Protein AF-A0A9D9VQ65-F1 (afdb_monomer_lite)

Structure (mmCIF, N/CA/C/O backbone):
data_AF-A0A9D9VQ65-F1
#
_entry.id   AF-A0A9D9VQ65-F1
#
loop_
_atom_site.group_PDB
_atom_site.id
_atom_site.type_symbol
_atom_site.label_atom_id
_atom_site.label_alt_id
_atom_site.label_comp_id
_atom_site.label_asym_id
_atom_site.label_entity_id
_atom_site.label_seq_id
_atom_site.pdbx_PDB_ins_code
_atom_site.Cartn_x
_atom_site.Cartn_y
_atom_site.Cartn_z
_atom_site.occupancy
_atom_site.B_iso_or_equiv
_atom_site.auth_seq_id
_atom_site.auth_comp_id
_atom_site.auth_asym_id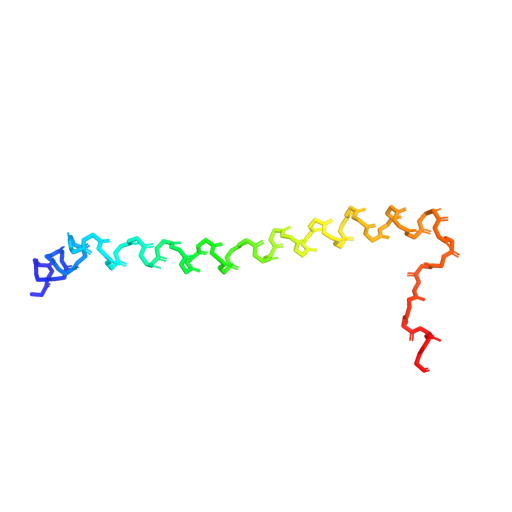
_atom_site.auth_atom_id
_atom_site.pdbx_PDB_model_num
ATOM 1 N N . MET A 1 1 ? -20.417 -7.397 22.886 1.00 71.00 1 MET A N 1
ATOM 2 C CA . MET A 1 1 ? -19.351 -7.552 21.869 1.00 71.00 1 MET A CA 1
ATOM 3 C C . MET A 1 1 ? -19.399 -6.518 20.746 1.00 71.00 1 MET A C 1
ATOM 5 O O . MET A 1 1 ? -18.490 -5.707 20.682 1.00 71.00 1 MET A O 1
ATOM 9 N N . PHE A 1 2 ? -20.416 -6.479 19.869 1.00 79.38 2 PHE A N 1
ATOM 10 C CA . PHE A 1 2 ? -20.429 -5.523 18.736 1.00 79.38 2 PHE A CA 1
ATOM 11 C C . PHE A 1 2 ? -20.406 -4.041 19.158 1.00 79.38 2 PHE A C 1
ATOM 13 O O . PHE A 1 2 ? -19.690 -3.243 18.558 1.00 79.38 2 PHE A O 1
ATOM 20 N N . ASN A 1 3 ? -21.122 -3.675 20.226 1.00 84.31 3 ASN A N 1
ATOM 21 C CA . ASN A 1 3 ? -21.100 -2.305 20.757 1.00 84.31 3 ASN A CA 1
ATOM 22 C C . ASN A 1 3 ? -19.754 -1.942 21.408 1.00 84.31 3 ASN A C 1
ATOM 24 O O . ASN A 1 3 ? -19.291 -0.816 21.267 1.00 84.31 3 ASN A O 1
ATOM 28 N N . GLU A 1 4 ? -19.096 -2.900 22.065 1.00 81.19 4 GLU A N 1
ATOM 29 C CA . GLU A 1 4 ? -17.768 -2.714 22.670 1.00 81.19 4 GLU A CA 1
ATOM 30 C C . GLU A 1 4 ? -16.676 -2.624 21.601 1.00 81.19 4 GLU A C 1
ATOM 32 O O . GLU A 1 4 ? -15.773 -1.801 21.709 1.00 81.19 4 GLU A O 1
ATOM 37 N N . PHE A 1 5 ? -16.791 -3.406 20.526 1.00 84.00 5 PHE A N 1
ATOM 38 C CA . PHE A 1 5 ? -15.902 -3.328 19.370 1.00 84.00 5 PHE A CA 1
ATOM 39 C C . PHE A 1 5 ? -16.055 -1.994 18.629 1.00 84.00 5 PHE A C 1
ATOM 41 O O . PHE A 1 5 ? -15.062 -1.356 18.288 1.00 84.00 5 PHE A O 1
ATOM 48 N N . LYS A 1 6 ? -17.290 -1.508 18.453 1.00 82.69 6 LYS A N 1
ATOM 49 C CA . LYS A 1 6 ? -17.541 -0.172 17.898 1.00 82.69 6 LYS A CA 1
ATOM 50 C C . LYS A 1 6 ? -16.954 0.923 18.793 1.00 82.69 6 LYS A C 1
ATOM 52 O O . LYS A 1 6 ? -16.309 1.830 18.283 1.00 82.69 6 LYS A O 1
ATOM 57 N N . ALA A 1 7 ? -17.113 0.824 20.113 1.00 83.19 7 ALA A N 1
ATOM 58 C CA . ALA A 1 7 ? -16.498 1.759 21.057 1.00 83.19 7 ALA A CA 1
ATOM 59 C C . ALA A 1 7 ? -14.956 1.702 21.036 1.00 83.19 7 ALA A C 1
ATOM 61 O O . ALA A 1 7 ? -14.301 2.731 21.188 1.00 83.19 7 ALA A O 1
ATOM 62 N N . PHE A 1 8 ? -14.374 0.523 20.806 1.00 83.06 8 PHE A N 1
ATOM 63 C CA . PHE A 1 8 ? -12.934 0.334 20.632 1.00 83.06 8 PHE A CA 1
ATOM 64 C C . PHE A 1 8 ? -12.413 0.978 19.341 1.00 83.06 8 PHE A C 1
ATOM 66 O O . PHE A 1 8 ? -11.410 1.682 19.392 1.00 83.06 8 PHE A O 1
ATOM 73 N N . LEU A 1 9 ? -13.110 0.802 18.213 1.00 81.00 9 LEU A N 1
ATOM 74 C CA . LEU A 1 9 ? -12.766 1.446 16.940 1.00 81.00 9 LEU A CA 1
ATOM 75 C C . LEU A 1 9 ? -12.960 2.967 16.985 1.00 81.00 9 LEU A C 1
ATOM 77 O O . LEU A 1 9 ? -12.169 3.707 16.423 1.00 81.00 9 LEU A O 1
ATOM 81 N N . LEU A 1 10 ? -13.970 3.466 17.700 1.00 84.94 10 LEU A N 1
ATOM 82 C CA . LEU A 1 10 ? -14.181 4.910 17.863 1.00 84.94 10 LEU A CA 1
ATOM 83 C C . LEU A 1 10 ? -13.080 5.597 18.692 1.00 84.94 10 LEU A C 1
ATOM 85 O O . LEU A 1 10 ? -13.055 6.826 18.770 1.00 84.94 10 LEU A O 1
ATOM 89 N N . ARG A 1 11 ? -12.135 4.844 19.276 1.00 81.69 11 ARG A N 1
ATOM 90 C CA . ARG A 1 11 ? -10.865 5.421 19.729 1.00 81.69 11 ARG A CA 1
ATOM 91 C C . ARG A 1 11 ? -10.070 5.827 18.488 1.00 81.69 11 ARG A C 1
ATOM 93 O O . ARG A 1 11 ? -9.370 4.995 17.921 1.00 81.69 11 ARG A O 1
ATOM 100 N N . GLY A 1 12 ? -10.162 7.101 18.095 1.00 76.19 12 GLY A N 1
ATOM 101 C CA . GLY A 1 12 ? -9.545 7.649 16.874 1.00 76.19 12 GLY A CA 1
ATOM 102 C C . GLY A 1 12 ? -8.096 7.201 16.623 1.00 76.19 12 GLY A C 1
ATOM 103 O O . GLY A 1 12 ? -7.765 6.809 15.514 1.00 76.19 12 GLY A O 1
ATOM 104 N N . ASN A 1 13 ? -7.277 7.091 17.676 1.00 85.88 13 ASN A N 1
ATOM 105 C CA . ASN A 1 13 ? -5.894 6.597 17.595 1.00 85.88 13 ASN A CA 1
ATOM 106 C C . ASN A 1 13 ? -5.748 5.182 16.982 1.00 85.88 13 ASN A C 1
ATOM 108 O O . ASN A 1 13 ? -4.731 4.873 16.375 1.00 85.88 13 ASN A O 1
ATOM 112 N N . VAL A 1 14 ? -6.740 4.299 17.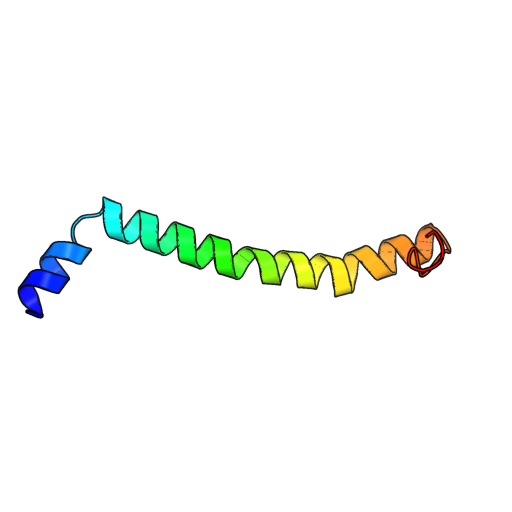139 1.00 86.12 14 VAL A N 1
ATOM 113 C CA . VAL A 1 14 ? -6.700 2.926 16.600 1.00 86.12 14 VAL A CA 1
ATOM 114 C C . VAL A 1 14 ? -7.079 2.902 15.122 1.00 86.12 14 VAL A C 1
ATOM 116 O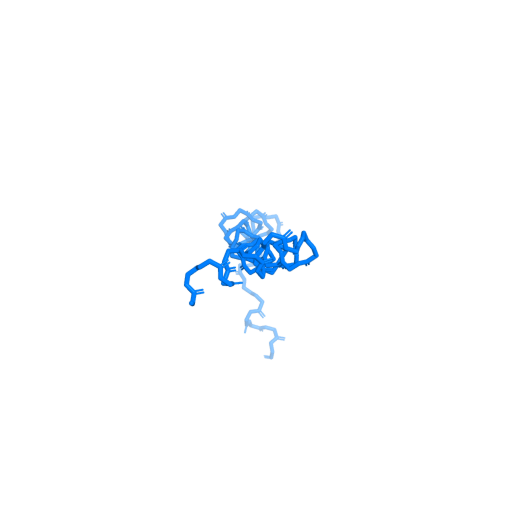 O . VAL A 1 14 ? -6.475 2.163 14.347 1.00 86.12 14 VAL A O 1
ATOM 119 N N . VAL A 1 15 ? -8.063 3.710 14.722 1.00 88.81 15 VAL A N 1
ATOM 120 C CA . VAL A 1 15 ? -8.506 3.795 13.323 1.00 88.81 15 VAL A CA 1
ATOM 121 C C . VAL A 1 15 ? -7.442 4.456 12.462 1.00 88.81 15 VAL A C 1
ATOM 123 O O . VAL A 1 15 ? -7.097 3.901 11.423 1.00 88.81 15 VAL A O 1
ATOM 126 N N . ASP A 1 16 ? -6.855 5.562 12.916 1.00 89.88 16 ASP A N 1
ATOM 127 C CA . ASP A 1 16 ? -5.811 6.258 12.159 1.00 89.88 16 ASP A CA 1
ATOM 128 C C . ASP A 1 16 ? -4.556 5.386 12.000 1.00 89.88 16 ASP A C 1
ATOM 130 O O . ASP A 1 16 ? -3.966 5.313 10.920 1.00 89.88 16 ASP A O 1
ATOM 134 N N . LEU A 1 17 ? -4.197 4.635 13.047 1.00 92.62 17 LEU A N 1
ATOM 135 C CA . LEU A 1 17 ? -3.102 3.670 12.997 1.00 92.62 17 LEU A CA 1
ATOM 136 C C . LEU A 1 17 ? -3.406 2.505 12.041 1.00 92.62 17 LEU A C 1
ATOM 138 O O . LEU A 1 17 ? -2.544 2.120 11.251 1.00 92.62 17 LEU A O 1
ATOM 142 N N . ALA A 1 18 ? -4.629 1.967 12.058 1.00 91.00 18 ALA A N 1
ATOM 143 C CA . ALA A 1 18 ? -5.038 0.900 11.146 1.00 91.00 18 ALA A CA 1
ATOM 144 C C . ALA A 1 18 ? -5.038 1.364 9.679 1.00 91.00 18 ALA A C 1
ATOM 146 O O . ALA A 1 18 ? -4.539 0.647 8.810 1.00 91.00 18 ALA A O 1
ATOM 147 N N . VAL A 1 19 ? -5.532 2.575 9.403 1.00 91.88 19 VAL A N 1
ATOM 148 C CA . VAL A 1 19 ? -5.495 3.175 8.061 1.00 91.88 19 VAL A CA 1
ATOM 149 C C . VAL A 1 19 ? -4.050 3.364 7.600 1.00 91.88 19 VAL A C 1
ATOM 151 O O . VAL A 1 19 ? -3.722 2.977 6.479 1.00 91.88 19 VAL A O 1
ATOM 154 N N . GLY A 1 20 ? -3.163 3.867 8.465 1.00 93.12 20 GLY A N 1
ATOM 155 C CA . GLY A 1 20 ? -1.742 4.031 8.147 1.00 93.12 20 GLY A CA 1
ATOM 156 C C . GLY A 1 20 ? -1.051 2.720 7.756 1.00 93.12 20 GLY A C 1
ATOM 157 O O . GLY A 1 20 ? -0.315 2.682 6.770 1.00 93.12 20 GLY A O 1
ATOM 158 N N . VAL A 1 21 ? -1.332 1.626 8.468 1.00 92.88 21 VAL A N 1
ATOM 159 C CA . VAL A 1 21 ? -0.767 0.299 8.161 1.00 92.88 21 VAL A CA 1
ATOM 160 C C . VAL A 1 21 ? -1.305 -0.255 6.840 1.00 92.88 21 VAL A C 1
ATOM 162 O O . VAL A 1 21 ? -0.530 -0.766 6.032 1.00 92.88 21 VAL A O 1
ATOM 165 N N . VAL A 1 22 ? -2.611 -0.135 6.586 1.00 93.31 22 VAL A N 1
ATOM 166 C CA . VAL A 1 22 ? -3.236 -0.636 5.348 1.00 93.31 22 VAL A CA 1
ATOM 167 C C . VAL A 1 22 ? -2.735 0.134 4.127 1.00 93.31 22 VAL A C 1
ATOM 169 O O . VAL A 1 22 ? -2.378 -0.478 3.119 1.00 93.31 22 VAL A O 1
ATOM 172 N N . VAL A 1 23 ? -2.655 1.464 4.223 1.00 94.38 23 VAL A N 1
ATOM 173 C CA . VAL A 1 23 ? -2.114 2.305 3.148 1.00 94.38 23 VAL A CA 1
ATOM 174 C C . VAL A 1 23 ? -0.630 2.010 2.939 1.00 94.38 23 VAL A C 1
ATOM 176 O O . VAL A 1 23 ? -0.217 1.843 1.797 1.00 94.38 23 VAL A O 1
ATOM 179 N N . GLY A 1 24 ? 0.162 1.865 4.006 1.00 91.88 24 GLY A N 1
ATOM 180 C CA . GLY A 1 24 ? 1.582 1.514 3.901 1.00 91.88 24 GLY A CA 1
ATOM 181 C C . GLY A 1 24 ? 1.819 0.166 3.213 1.00 91.88 24 GLY A C 1
ATOM 182 O O . GLY A 1 24 ? 2.683 0.062 2.342 1.00 91.88 24 GLY A O 1
ATOM 183 N N . ALA A 1 25 ? 1.012 -0.846 3.539 1.00 91.25 25 ALA A N 1
ATOM 184 C CA . ALA A 1 25 ? 1.087 -2.161 2.906 1.00 91.25 25 ALA A CA 1
ATOM 185 C C . ALA A 1 25 ? 0.686 -2.122 1.420 1.00 91.25 25 ALA A C 1
ATOM 187 O O . ALA A 1 25 ? 1.337 -2.750 0.586 1.00 91.25 25 ALA A O 1
ATOM 188 N N . ALA A 1 26 ? -0.358 -1.366 1.070 1.00 93.19 26 ALA A N 1
ATOM 189 C CA . ALA A 1 26 ? -0.826 -1.240 -0.309 1.00 93.19 26 ALA A CA 1
ATOM 190 C C . ALA A 1 26 ? 0.069 -0.332 -1.173 1.00 93.19 26 ALA A C 1
ATOM 192 O O . ALA A 1 26 ? 0.203 -0.554 -2.372 1.00 93.19 26 ALA A O 1
ATOM 193 N N . PHE A 1 27 ? 0.708 0.684 -0.591 1.00 92.62 27 PHE A N 1
ATOM 194 C CA . PHE A 1 27 ? 1.534 1.633 -1.339 1.00 92.62 27 PHE A CA 1
ATOM 195 C C . PHE A 1 27 ? 2.813 0.986 -1.885 1.00 92.62 27 PHE A C 1
ATOM 197 O O . PHE A 1 27 ? 3.267 1.341 -2.971 1.00 92.62 27 PHE A O 1
ATOM 204 N N . GLY A 1 28 ? 3.354 -0.013 -1.182 1.00 90.25 28 GLY A N 1
ATOM 205 C CA . GLY A 1 28 ? 4.519 -0.767 -1.643 1.00 90.2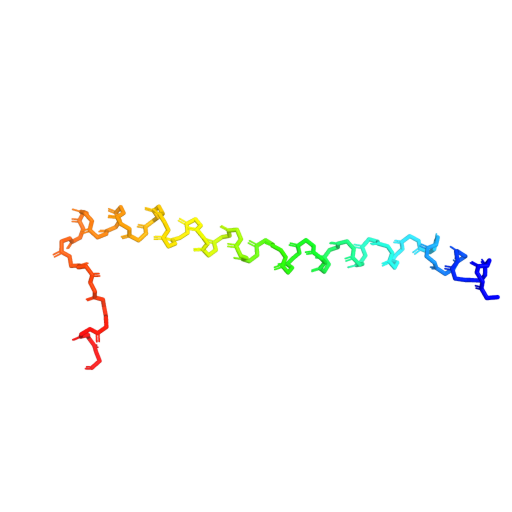5 28 GLY A CA 1
ATOM 206 C C . GLY A 1 28 ? 4.295 -1.423 -3.006 1.00 90.25 28 GLY A C 1
ATOM 207 O O . GLY A 1 28 ? 5.117 -1.252 -3.900 1.00 90.25 28 GLY A O 1
ATOM 208 N N . SER A 1 29 ? 3.158 -2.098 -3.208 1.00 91.44 29 SER A N 1
ATOM 209 C CA . SER A 1 29 ? 2.861 -2.759 -4.487 1.00 91.44 29 SER A CA 1
ATOM 210 C C . SER A 1 29 ? 2.665 -1.765 -5.632 1.00 91.44 29 SER A C 1
ATOM 212 O O . SER A 1 29 ? 3.102 -2.036 -6.748 1.00 91.44 29 SER A O 1
ATOM 214 N N . ILE A 1 30 ? 2.084 -0.593 -5.355 1.00 91.56 30 ILE A N 1
ATOM 215 C CA . ILE A 1 30 ? 1.938 0.493 -6.335 1.00 91.56 30 ILE A CA 1
ATOM 216 C C . ILE A 1 30 ? 3.315 0.994 -6.778 1.00 91.56 30 ILE A C 1
ATOM 218 O O . ILE A 1 30 ? 3.565 1.137 -7.975 1.00 91.56 30 ILE A O 1
ATOM 222 N N . VAL A 1 31 ? 4.225 1.227 -5.828 1.00 91.31 31 VAL A N 1
ATOM 223 C CA . VAL A 1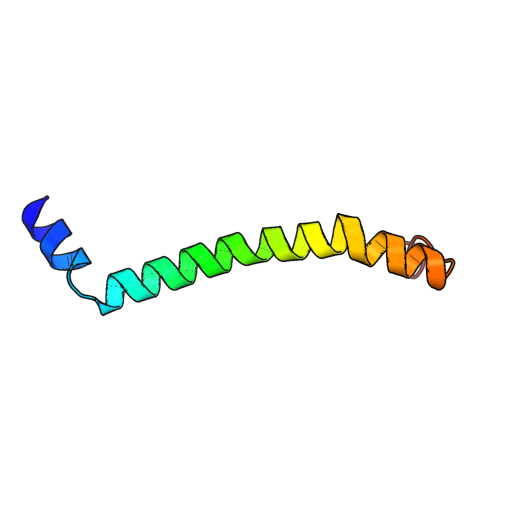 31 ? 5.592 1.661 -6.139 1.00 91.31 31 VAL A CA 1
ATOM 224 C C . VAL A 1 31 ? 6.354 0.565 -6.883 1.00 91.31 31 VAL A C 1
ATOM 226 O O . VAL A 1 31 ? 7.027 0.864 -7.865 1.00 91.31 31 VAL A O 1
ATOM 229 N N . THR A 1 32 ? 6.227 -0.702 -6.484 1.00 91.81 32 THR A N 1
ATOM 230 C CA . THR A 1 32 ? 6.879 -1.820 -7.182 1.00 91.81 32 THR A CA 1
ATOM 231 C C . THR A 1 32 ? 6.393 -1.953 -8.623 1.00 91.81 32 THR A C 1
ATOM 233 O O . THR A 1 32 ? 7.226 -2.089 -9.514 1.00 91.81 32 THR A O 1
ATOM 236 N N . ALA A 1 33 ? 5.084 -1.860 -8.871 1.00 91.94 33 ALA A N 1
ATOM 237 C CA . ALA A 1 33 ? 4.529 -1.900 -10.225 1.00 91.94 33 ALA A CA 1
ATOM 238 C C . ALA A 1 33 ? 5.018 -0.711 -11.067 1.00 91.94 33 ALA A C 1
ATOM 240 O O . ALA A 1 33 ? 5.488 -0.892 -12.185 1.00 91.94 33 ALA A O 1
ATOM 241 N N . LEU A 1 34 ? 5.023 0.500 -10.499 1.00 91.94 34 LEU A N 1
ATOM 242 C CA . LEU A 1 34 ? 5.568 1.690 -11.159 1.00 91.94 34 LEU A CA 1
ATOM 243 C C . LEU A 1 34 ? 7.052 1.521 -11.529 1.00 91.94 34 LEU A C 1
ATOM 245 O O . LEU A 1 34 ? 7.482 1.912 -12.617 1.00 91.94 34 LEU A O 1
ATOM 249 N N . VAL A 1 35 ? 7.847 0.940 -10.630 1.00 88.06 35 VAL A N 1
ATOM 250 C CA . VAL A 1 35 ? 9.268 0.698 -10.884 1.00 88.06 35 VAL A CA 1
ATOM 251 C C . VAL A 1 35 ? 9.448 -0.357 -11.972 1.00 88.06 35 VAL A C 1
ATOM 253 O O . VAL A 1 35 ? 10.203 -0.122 -12.914 1.00 88.06 35 VAL A O 1
ATOM 256 N N . ALA A 1 36 ? 8.753 -1.488 -11.881 1.00 87.81 36 ALA A N 1
ATOM 257 C CA . ALA A 1 36 ? 8.873 -2.594 -12.826 1.00 87.81 36 ALA A CA 1
ATOM 258 C C . ALA A 1 36 ? 8.404 -2.211 -14.238 1.00 87.81 36 ALA A C 1
ATOM 260 O O . ALA A 1 36 ? 9.130 -2.434 -15.206 1.00 87.81 36 ALA A O 1
ATOM 261 N N . ASP A 1 37 ? 7.234 -1.583 -14.341 1.00 85.25 37 ASP A N 1
ATOM 262 C CA . ASP A 1 37 ? 6.551 -1.386 -15.622 1.00 85.25 37 ASP A CA 1
ATOM 263 C C . ASP A 1 37 ? 6.966 -0.095 -16.330 1.00 85.25 37 ASP A C 1
ATOM 265 O O . ASP A 1 37 ? 6.884 -0.010 -17.555 1.00 85.25 37 ASP A O 1
ATOM 269 N N . LEU A 1 38 ? 7.413 0.922 -15.582 1.00 85.44 38 LEU A N 1
ATOM 270 C CA . LEU A 1 38 ? 7.790 2.214 -16.156 1.00 85.44 38 LEU A CA 1
ATOM 271 C C . LEU A 1 38 ? 9.267 2.530 -15.959 1.00 85.44 38 LEU A C 1
ATOM 273 O O . LEU A 1 38 ? 9.950 2.776 -16.946 1.00 85.44 38 LEU A O 1
ATOM 277 N N . LEU A 1 39 ? 9.798 2.508 -14.734 1.00 84.75 39 LEU A N 1
ATOM 278 C CA . LEU A 1 39 ? 11.180 2.964 -14.509 1.00 84.75 39 LEU A CA 1
ATOM 279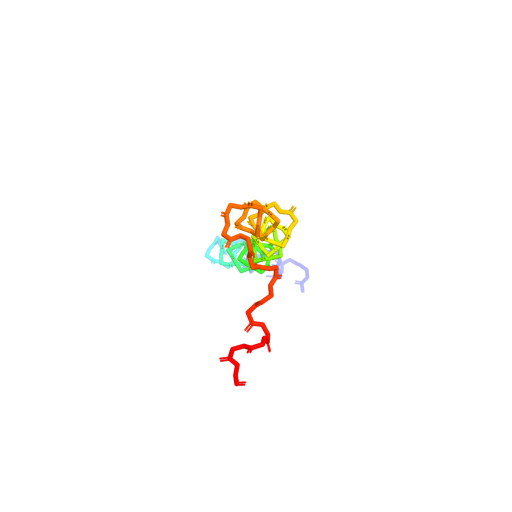 C C . LEU A 1 39 ? 12.229 2.002 -15.072 1.00 84.75 39 LEU A C 1
ATOM 281 O O . LEU A 1 39 ? 13.172 2.447 -15.719 1.00 84.75 39 LEU A O 1
ATOM 285 N N . THR A 1 40 ? 12.065 0.699 -14.865 1.00 83.88 40 THR A N 1
ATOM 286 C CA . THR A 1 40 ? 13.020 -0.325 -15.312 1.00 83.88 40 THR A CA 1
ATOM 287 C C . THR A 1 40 ? 13.195 -0.328 -16.840 1.00 83.88 40 THR A C 1
ATOM 289 O O . THR A 1 40 ? 14.340 -0.238 -17.287 1.00 83.88 40 THR A O 1
ATOM 292 N N . PRO A 1 41 ? 12.132 -0.324 -17.676 1.00 80.94 41 PRO A N 1
ATOM 293 C CA . PRO A 1 41 ? 12.300 -0.223 -19.126 1.00 80.94 41 PRO A CA 1
ATOM 294 C C . PRO A 1 41 ? 12.833 1.145 -19.574 1.00 80.94 41 PRO A C 1
ATOM 296 O O . PRO A 1 41 ? 13.620 1.204 -20.518 1.00 80.94 41 PRO A O 1
ATOM 299 N N . PHE A 1 42 ? 12.470 2.244 -18.900 1.00 82.69 42 PHE A N 1
ATOM 300 C CA . PHE A 1 42 ? 12.984 3.579 -19.240 1.00 82.69 42 PHE A CA 1
ATOM 301 C C . PHE A 1 42 ? 14.488 3.700 -18.970 1.00 82.69 42 PHE A C 1
ATOM 303 O O . PHE A 1 42 ? 15.239 4.220 -19.795 1.00 82.69 42 PHE A O 1
ATOM 310 N N . ILE A 1 43 ? 14.940 3.177 -17.828 1.00 76.75 43 ILE A N 1
ATOM 311 C CA . ILE A 1 43 ? 16.356 3.126 -17.462 1.00 76.75 43 ILE A CA 1
ATOM 312 C C . ILE A 1 43 ? 17.097 2.172 -18.401 1.00 76.75 43 ILE A C 1
ATOM 314 O O . ILE A 1 43 ? 18.148 2.544 -18.913 1.00 76.75 43 ILE A O 1
ATOM 318 N N . ALA A 1 44 ? 16.542 0.996 -18.708 1.00 71.88 44 ALA A N 1
ATOM 319 C CA . ALA A 1 44 ? 17.138 0.050 -19.653 1.00 71.88 44 ALA A CA 1
ATOM 320 C C . ALA A 1 44 ? 17.287 0.639 -21.070 1.00 71.88 44 ALA A C 1
ATOM 322 O O . ALA A 1 44 ? 18.300 0.402 -21.732 1.00 71.88 44 ALA A O 1
ATOM 323 N N . ALA A 1 45 ? 16.325 1.450 -21.523 1.00 74.81 45 ALA A N 1
ATOM 324 C CA . ALA A 1 45 ? 16.378 2.114 -22.825 1.00 74.81 45 ALA A CA 1
ATOM 325 C C . ALA A 1 45 ? 17.505 3.161 -22.920 1.00 74.81 45 ALA A C 1
ATOM 327 O O . ALA A 1 45 ? 18.109 3.316 -23.981 1.00 74.81 45 ALA A O 1
ATOM 328 N N . ILE A 1 46 ? 17.810 3.856 -21.818 1.00 73.06 46 ILE A N 1
ATOM 329 C CA . ILE A 1 46 ? 18.848 4.899 -21.766 1.00 73.06 46 ILE A CA 1
ATOM 330 C C . ILE A 1 46 ? 20.227 4.302 -21.443 1.00 73.06 46 ILE A C 1
ATOM 332 O O . ILE A 1 46 ? 21.222 4.672 -22.063 1.00 73.06 46 ILE A O 1
ATOM 336 N N . ALA A 1 47 ? 20.298 3.367 -20.494 1.00 69.81 47 ALA A N 1
ATOM 337 C CA . ALA A 1 47 ? 21.539 2.759 -20.014 1.00 69.81 47 ALA A CA 1
ATOM 338 C C . ALA A 1 47 ? 22.046 1.603 -20.898 1.00 69.81 47 ALA A C 1
ATOM 340 O O . ALA A 1 47 ? 23.194 1.188 -20.752 1.00 69.81 47 ALA A O 1
ATOM 341 N N . LYS A 1 48 ? 21.223 1.094 -21.831 1.00 59.56 48 LYS A N 1
ATOM 342 C CA . LYS A 1 48 ? 21.568 0.045 -22.815 1.00 59.56 48 LYS A CA 1
ATOM 343 C C . LYS A 1 48 ? 22.107 -1.261 -22.201 1.00 59.56 48 LYS A C 1
ATOM 345 O O . LYS A 1 48 ? 22.794 -2.027 -22.873 1.00 59.56 48 LYS A O 1
ATOM 350 N N . VAL A 1 49 ? 21.763 -1.530 -20.944 1.00 59.84 49 VAL A N 1
ATOM 351 C CA . VAL A 1 49 ? 21.986 -2.800 -20.244 1.00 59.84 49 VAL A CA 1
ATOM 352 C C . VAL A 1 49 ? 20.634 -3.208 -19.654 1.00 59.84 49 VAL A C 1
ATOM 354 O O . VAL A 1 49 ? 20.123 -2.488 -18.796 1.00 59.84 49 VAL A O 1
ATOM 357 N N . PRO A 1 50 ? 20.008 -4.296 -20.140 1.00 60.31 50 PRO A N 1
ATOM 358 C CA . PRO A 1 50 ? 18.668 -4.686 -19.711 1.00 60.31 50 PRO A CA 1
ATOM 359 C C . PRO A 1 50 ? 18.670 -5.497 -18.410 1.00 60.31 50 PRO A C 1
ATOM 361 O O . PRO A 1 50 ? 17.600 -5.843 -17.922 1.00 60.31 50 PRO A O 1
ATOM 364 N N . ASP A 1 51 ? 19.843 -5.822 -17.858 1.00 58.97 51 ASP A N 1
ATOM 365 C CA . ASP A 1 51 ? 19.945 -6.788 -16.773 1.00 58.97 51 ASP A CA 1
ATOM 366 C C . ASP A 1 51 ? 21.200 -6.565 -15.911 1.00 58.97 51 ASP A C 1
ATOM 368 O O . ASP A 1 51 ? 22.329 -6.654 -16.395 1.00 58.97 51 ASP A O 1
ATOM 372 N N . PHE A 1 52 ? 21.002 -6.278 -14.621 1.00 63.34 52 PHE A N 1
ATOM 373 C CA . PHE A 1 52 ? 22.065 -6.281 -13.607 1.00 63.34 52 PHE A CA 1
ATOM 374 C C . PHE A 1 52 ? 22.207 -7.649 -12.914 1.00 63.34 52 PHE A C 1
ATOM 376 O O . PHE A 1 52 ? 23.054 -7.806 -12.038 1.00 63.34 52 PHE A O 1
ATOM 383 N N . GLY A 1 53 ? 21.433 -8.660 -13.324 1.00 59.25 53 GLY A N 1
ATOM 384 C CA . GLY A 1 53 ? 21.568 -10.051 -12.888 1.00 59.25 53 GLY A CA 1
ATOM 385 C C . GLY A 1 53 ? 22.856 -10.735 -13.361 1.00 59.25 53 GLY A C 1
ATOM 386 O O . GLY A 1 53 ? 23.207 -11.787 -12.840 1.00 59.25 53 GLY A O 1
ATOM 387 N N . GLY A 1 54 ? 23.587 -10.127 -14.303 1.00 54.66 54 GLY A N 1
ATOM 388 C CA . GLY A 1 54 ? 24.897 -10.592 -14.774 1.00 54.66 54 GLY A CA 1
ATOM 389 C C . GLY A 1 54 ? 26.112 -9.931 -14.108 1.00 54.66 54 GLY A C 1
ATOM 390 O O . GLY A 1 54 ? 27.226 -10.159 -14.570 1.00 54.66 54 GLY A O 1
ATOM 391 N N . LEU A 1 55 ? 25.925 -9.087 -13.083 1.00 55.00 55 LEU A N 1
ATOM 392 C CA . LEU A 1 55 ? 27.021 -8.412 -12.359 1.00 55.00 55 LEU A CA 1
ATOM 393 C C . LEU A 1 55 ? 27.281 -8.983 -10.951 1.00 55.00 55 LEU A C 1
ATOM 395 O O . LEU A 1 55 ? 27.841 -8.283 -10.105 1.00 55.00 55 LEU A O 1
ATOM 399 N N . VAL A 1 56 ? 26.884 -10.234 -10.700 1.00 51.12 56 VAL A N 1
ATOM 400 C CA . VAL A 1 56 ? 27.350 -11.015 -9.539 1.00 51.12 56 VAL A CA 1
ATOM 401 C C . VAL A 1 56 ? 28.483 -11.933 -9.970 1.00 51.12 56 VAL A C 1
ATOM 403 O O . VAL A 1 56 ? 28.307 -12.622 -11.000 1.00 51.12 56 VAL A O 1
#

Secondary structure (DSSP, 8-state):
-HHHHHHHHTSHHHHHHHHHHHHHHHHHHHHHHHIIIIIHHHHHHHHS---STT--

pLDDT: mean 81.23, std 11.93, range [51.12, 94.38]

Sequence (56 aa):
MFNEFKAFLLRGNVVDLAVGVVVGAAFGSIVTALVADLLTPFIAAIAKVPDFGGLV

Foldseek 3Di:
DVVVVVVVCVPVVVVVVVVVVVCVVVVVVVVVCCCVVPVLVVCCVVVVPNDPVPVD

Radius of gyration: 20.78 Å; chains: 1; bounding box: 48×19×46 Å